Protein AF-C2XWP6-F1 (afdb_monomer_lite)

Foldseek 3Di:
DDFDWDDDPPPFIWGQDPVRDTDGQDQQKWFDWPVFIWHWHDDVPFIWTQTPPPRDIGTDPDDRVCVQVCCCPVVVIHGPDIGDNVRDDDDDDPPD

Sequence (96 aa):
MYSNYIRSWKGEKIVKFDDQRLLGIRLGSVLITEENQYLVIKKKDHYALLNIHNLECTHVEVQLEHIEELLHEDFQESITEIIAPEHIKIVVKNII

Secondary structure (DSSP, 8-state):
---EEEEETTTEEEEE-TTS-EE---TTPEEEESS-EEEEEEETTEEEEEETTT--EEEE-S-GGGHHHHHHHHH---EEEEE-GGG---------

pLDDT: mean 73.87, std 19.47, range [33.81, 93.56]

Structure (mmCIF, N/CA/C/O backbone):
data_AF-C2XWP6-F1
#
_entry.id   AF-C2XWP6-F1
#
loop_
_atom_site.group_PDB
_atom_site.id
_atom_site.type_symbol
_atom_site.label_atom_id
_atom_site.label_alt_id
_atom_site.label_comp_id
_atom_site.label_asym_id
_atom_site.label_entity_id
_atom_site.label_seq_id
_atom_site.pdbx_PDB_ins_code
_atom_site.Cartn_x
_atom_site.Cartn_y
_atom_site.Cartn_z
_atom_site.occupancy
_atom_site.B_iso_or_equiv
_atom_site.auth_seq_id
_atom_site.auth_comp_id
_atom_site.auth_asym_id
_atom_site.auth_atom_id
_atom_site.pdbx_PDB_model_num
ATOM 1 N N . MET A 1 1 ? -8.720 23.683 -7.639 1.00 34.41 1 MET A N 1
ATOM 2 C CA . MET A 1 1 ? -7.380 23.831 -7.035 1.00 34.41 1 MET A CA 1
ATOM 3 C C . MET A 1 1 ? -6.439 23.063 -7.946 1.00 34.41 1 MET A C 1
ATOM 5 O O . MET A 1 1 ? -6.693 21.889 -8.171 1.00 34.41 1 MET A O 1
ATOM 9 N N . TYR A 1 2 ? -5.514 23.737 -8.625 1.00 33.81 2 TYR A N 1
ATOM 10 C CA . TYR A 1 2 ? -4.721 23.131 -9.701 1.00 33.81 2 TYR A CA 1
ATOM 11 C C . TYR A 1 2 ? -3.477 22.458 -9.103 1.00 33.81 2 TYR A C 1
ATOM 13 O O . TYR A 1 2 ? -2.628 23.154 -8.557 1.00 33.81 2 TYR A O 1
ATOM 21 N N . SER A 1 3 ? -3.374 21.128 -9.184 1.00 38.97 3 SER A N 1
ATOM 22 C CA . SER A 1 3 ? -2.153 20.400 -8.809 1.00 38.97 3 SER A CA 1
ATOM 23 C C . SER A 1 3 ? -1.053 20.666 -9.844 1.00 38.97 3 SER A C 1
ATOM 25 O O . SER A 1 3 ? -1.268 20.497 -11.046 1.00 38.97 3 SER A O 1
ATOM 27 N N . ASN A 1 4 ? 0.117 21.124 -9.389 1.00 38.66 4 ASN A N 1
ATOM 28 C CA . ASN A 1 4 ? 1.268 21.416 -10.241 1.00 38.66 4 ASN A CA 1
ATOM 29 C C . ASN A 1 4 ? 2.218 20.208 -10.273 1.00 38.66 4 ASN A C 1
ATOM 31 O O . ASN A 1 4 ? 2.933 19.928 -9.312 1.00 38.66 4 ASN A O 1
ATOM 35 N N . TYR A 1 5 ? 2.253 19.504 -11.405 1.00 39.81 5 TYR A N 1
ATOM 36 C CA . TYR A 1 5 ? 3.145 18.363 -11.622 1.00 39.81 5 TYR A CA 1
ATOM 37 C C . TYR A 1 5 ? 4.581 18.827 -11.902 1.00 39.81 5 TYR A C 1
ATOM 39 O O . TYR A 1 5 ? 4.819 19.595 -12.837 1.00 39.81 5 TYR A O 1
ATOM 47 N N . ILE A 1 6 ? 5.559 18.305 -11.155 1.00 45.62 6 ILE A N 1
ATOM 48 C CA . ILE A 1 6 ? 6.986 18.506 -11.440 1.00 45.62 6 ILE A CA 1
ATOM 49 C C . ILE A 1 6 ? 7.572 17.187 -11.959 1.00 45.62 6 ILE A C 1
ATOM 51 O O . ILE A 1 6 ? 7.568 16.162 -11.278 1.00 45.62 6 ILE A O 1
ATOM 55 N N . ARG A 1 7 ? 8.083 17.207 -13.197 1.00 34.09 7 ARG A N 1
ATOM 56 C CA . ARG A 1 7 ? 8.814 16.084 -13.807 1.00 34.09 7 ARG A CA 1
ATOM 57 C C . ARG A 1 7 ? 10.258 16.102 -13.301 1.00 34.09 7 ARG A C 1
ATOM 59 O O . ARG A 1 7 ? 10.984 17.044 -13.612 1.00 34.09 7 ARG A O 1
ATOM 66 N N . SER A 1 8 ? 10.687 15.067 -12.580 1.00 36.69 8 SER A N 1
ATOM 67 C CA . SER A 1 8 ? 12.099 14.853 -12.243 1.00 36.69 8 SER A CA 1
ATOM 68 C C . SER A 1 8 ? 12.686 13.712 -13.082 1.00 36.69 8 SER A C 1
ATOM 70 O O . SER A 1 8 ? 12.014 12.742 -13.436 1.00 36.69 8 SER A O 1
ATOM 72 N N . TRP A 1 9 ? 13.945 13.874 -13.485 1.00 41.41 9 TRP A N 1
ATOM 73 C CA . TRP A 1 9 ? 14.693 12.955 -14.344 1.00 41.41 9 TRP A CA 1
ATOM 74 C C . TRP A 1 9 ? 14.849 11.566 -13.692 1.00 41.41 9 TRP A C 1
ATOM 76 O O . TRP A 1 9 ? 15.212 11.481 -12.525 1.00 41.41 9 TRP A O 1
ATOM 86 N N . LYS A 1 10 ? 14.661 10.498 -14.491 1.00 45.16 10 LYS A N 1
ATOM 87 C CA . LYS A 1 10 ? 14.608 9.050 -14.143 1.00 45.16 10 LYS A CA 1
ATOM 88 C C . LYS A 1 10 ? 13.233 8.435 -13.810 1.00 45.16 10 LYS A C 1
ATOM 90 O O . LYS A 1 10 ? 13.185 7.333 -13.278 1.00 45.16 10 LYS A O 1
ATOM 95 N N . GLY A 1 11 ? 12.129 9.055 -14.230 1.00 41.41 11 GLY A N 1
ATOM 96 C CA . GLY A 1 11 ? 10.812 8.391 -14.232 1.00 41.41 11 GLY A CA 1
ATOM 97 C C . GLY A 1 11 ? 10.054 8.446 -12.904 1.00 41.41 11 GLY A C 1
ATOM 98 O O . GLY A 1 11 ? 9.039 7.778 -12.765 1.00 41.41 11 GLY A O 1
ATOM 99 N N . GLU A 1 12 ? 10.508 9.270 -11.961 1.00 39.59 12 GLU A N 1
ATOM 100 C CA . GLU A 1 12 ? 9.748 9.634 -10.767 1.00 39.59 12 GLU A CA 1
ATOM 101 C C . GLU A 1 12 ? 8.983 10.938 -11.046 1.00 39.59 12 GLU A C 1
ATOM 103 O O . GLU A 1 12 ? 9.579 11.987 -11.325 1.00 39.59 12 GLU A O 1
ATOM 108 N N . LYS A 1 13 ? 7.647 10.882 -10.998 1.00 42.91 13 LYS A N 1
ATOM 109 C CA . LYS A 1 13 ? 6.823 12.085 -10.866 1.00 42.91 13 LYS A CA 1
ATOM 110 C C . LYS A 1 13 ? 6.631 12.373 -9.391 1.00 42.91 13 LYS A C 1
ATOM 112 O O . LYS A 1 13 ? 6.233 11.502 -8.627 1.00 42.91 13 LYS A O 1
ATOM 117 N N . ILE A 1 14 ? 6.906 13.615 -9.024 1.00 49.47 14 ILE A N 1
ATOM 118 C CA . ILE A 1 14 ? 6.754 14.090 -7.662 1.00 49.47 14 ILE A CA 1
ATOM 119 C C . ILE A 1 14 ? 5.577 15.059 -7.665 1.00 49.47 14 ILE A C 1
ATOM 121 O O . ILE A 1 14 ? 5.624 16.094 -8.338 1.00 49.47 14 ILE A O 1
ATOM 125 N N . VAL A 1 15 ? 4.508 14.708 -6.950 1.00 47.03 15 VAL A N 1
ATOM 126 C CA . VAL A 1 15 ? 3.381 15.622 -6.740 1.00 47.03 15 VAL A CA 1
ATOM 127 C C . VAL A 1 15 ? 3.776 16.564 -5.615 1.00 47.03 15 VAL A C 1
ATOM 129 O O . VAL A 1 15 ? 4.045 16.124 -4.496 1.00 47.03 15 VAL A O 1
ATOM 132 N N . LYS A 1 16 ? 3.876 17.856 -5.939 1.00 40.44 16 LYS A N 1
ATOM 133 C CA . LYS A 1 16 ? 4.175 18.902 -4.966 1.00 40.44 16 LYS A CA 1
ATOM 134 C C . LYS A 1 16 ? 2.873 19.573 -4.554 1.00 40.44 16 LYS A C 1
ATOM 136 O O . LYS A 1 16 ? 2.231 20.220 -5.377 1.00 40.44 16 LYS A O 1
ATOM 141 N N . PHE A 1 17 ? 2.508 19.429 -3.289 1.00 49.66 17 PHE A N 1
ATOM 142 C CA . PHE A 1 17 ? 1.383 20.158 -2.713 1.00 49.66 17 PHE A CA 1
ATOM 143 C C . PHE A 1 17 ? 1.804 21.599 -2.395 1.00 49.66 17 PHE A C 1
ATOM 145 O O . PHE A 1 17 ? 2.992 21.891 -2.209 1.00 49.66 17 PHE A O 1
ATOM 152 N N . ASP A 1 18 ? 0.830 22.510 -2.335 1.00 38.25 18 ASP A N 1
ATOM 153 C CA . ASP A 1 18 ? 1.051 23.943 -2.069 1.00 38.25 18 ASP A CA 1
ATOM 154 C C . ASP A 1 18 ? 1.749 24.211 -0.717 1.00 38.25 18 ASP A C 1
ATOM 156 O O . ASP A 1 18 ? 2.341 25.270 -0.517 1.00 38.25 18 ASP A O 1
ATOM 160 N N . ASP A 1 19 ? 1.764 23.227 0.186 1.00 37.91 19 ASP A N 1
ATOM 161 C CA . ASP A 1 19 ? 2.458 23.243 1.479 1.00 37.91 19 ASP A CA 1
ATOM 162 C C . ASP A 1 19 ? 3.870 22.613 1.456 1.00 37.91 19 ASP A C 1
ATOM 164 O O . ASP A 1 19 ? 4.442 22.322 2.503 1.00 37.91 19 ASP A O 1
ATOM 168 N N . GLN A 1 20 ? 4.465 22.447 0.268 1.00 37.00 20 GLN A N 1
ATOM 169 C CA . GLN A 1 20 ? 5.814 21.904 0.032 1.00 37.00 20 GLN A CA 1
ATOM 170 C C . GLN A 1 20 ? 5.997 20.396 0.277 1.00 37.00 20 GLN A C 1
ATOM 172 O O . GLN A 1 20 ? 7.123 19.908 0.138 1.00 37.00 20 GLN A O 1
ATOM 177 N N . ARG A 1 21 ? 4.935 19.629 0.553 1.00 43.56 21 ARG A N 1
ATOM 178 C CA . ARG A 1 21 ? 5.019 18.159 0.589 1.00 43.56 21 ARG A CA 1
ATOM 179 C C . ARG A 1 21 ? 5.264 17.586 -0.809 1.00 43.56 21 ARG A C 1
ATOM 181 O O . ARG A 1 21 ? 4.679 18.047 -1.786 1.00 43.56 21 ARG A O 1
ATOM 188 N N . LEU A 1 22 ? 6.125 16.574 -0.892 1.00 47.28 22 LEU A N 1
ATOM 189 C CA . LEU A 1 22 ? 6.399 15.782 -2.092 1.00 47.28 22 LEU A CA 1
ATOM 190 C C . LEU A 1 22 ? 5.832 14.371 -1.849 1.00 47.28 22 LEU A C 1
ATOM 192 O O . LEU A 1 22 ? 6.460 13.608 -1.116 1.00 47.28 22 LEU A O 1
ATOM 196 N N . LEU A 1 23 ? 4.663 14.009 -2.403 1.00 51.97 23 LEU A N 1
ATOM 197 C CA . LEU A 1 23 ? 4.221 12.604 -2.350 1.00 51.97 23 LEU A CA 1
ATOM 198 C C . LEU A 1 23 ? 4.972 11.813 -3.422 1.00 51.97 23 LEU A C 1
ATOM 200 O O . LEU A 1 23 ? 4.800 12.038 -4.620 1.00 51.97 23 LEU A O 1
ATOM 204 N N . GLY A 1 24 ? 5.798 10.876 -2.971 1.00 61.09 24 GLY A N 1
ATOM 205 C CA . GLY A 1 24 ? 6.368 9.820 -3.793 1.00 61.09 24 GLY A CA 1
ATOM 206 C C . GLY A 1 24 ? 6.124 8.496 -3.090 1.00 61.09 24 GLY A C 1
ATOM 207 O O . GLY A 1 24 ? 6.938 8.081 -2.267 1.00 61.09 24 GLY A O 1
ATOM 208 N N . ILE A 1 25 ? 4.992 7.848 -3.374 1.00 70.75 25 ILE A N 1
ATOM 209 C CA . ILE A 1 25 ? 4.754 6.479 -2.909 1.00 70.75 25 ILE A CA 1
ATOM 210 C C . ILE A 1 25 ? 5.788 5.588 -3.598 1.00 70.75 25 ILE A C 1
ATOM 212 O 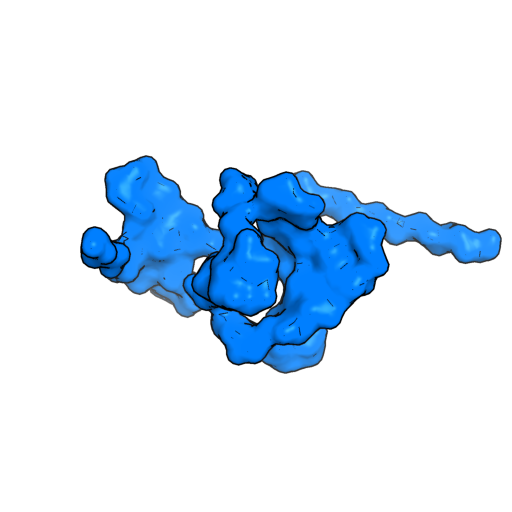O . ILE A 1 25 ? 5.868 5.551 -4.826 1.00 70.75 25 ILE A O 1
ATOM 216 N N . ARG A 1 26 ? 6.612 4.891 -2.810 1.00 78.69 26 ARG A N 1
ATOM 217 C CA . ARG A 1 26 ? 7.670 4.004 -3.308 1.00 78.69 26 ARG A CA 1
ATOM 218 C C . ARG A 1 26 ? 7.307 2.553 -3.018 1.00 78.69 26 ARG A C 1
ATOM 220 O O . ARG A 1 26 ? 6.578 2.239 -2.081 1.00 78.69 26 ARG A O 1
ATOM 227 N N . LEU A 1 27 ? 7.847 1.642 -3.823 1.00 82.88 27 LEU A N 1
ATOM 228 C CA . LEU A 1 27 ? 7.764 0.215 -3.524 1.00 82.88 27 LEU A CA 1
ATOM 229 C C . LEU A 1 27 ? 8.383 -0.060 -2.145 1.00 82.88 27 LEU A C 1
ATOM 231 O O . LEU A 1 27 ? 9.497 0.383 -1.873 1.00 82.88 27 LEU A O 1
ATOM 235 N N . GLY A 1 28 ? 7.676 -0.814 -1.307 1.00 83.31 28 GLY A N 1
ATOM 236 C CA . GLY A 1 28 ? 8.073 -1.109 0.067 1.00 83.31 28 GLY A CA 1
ATOM 237 C C . GLY A 1 28 ? 7.672 -0.040 1.084 1.00 83.31 28 GLY A C 1
ATOM 238 O O . GLY A 1 28 ? 7.965 -0.223 2.261 1.00 83.31 28 GLY A O 1
ATOM 239 N N . SER A 1 29 ? 7.024 1.055 0.667 1.00 88.69 29 SER A N 1
ATOM 240 C CA . SER A 1 29 ? 6.443 2.032 1.592 1.00 88.69 29 SER A CA 1
ATOM 241 C C . SER A 1 29 ? 5.250 1.437 2.331 1.00 88.69 29 SER A C 1
ATOM 243 O O . SER A 1 29 ? 4.516 0.620 1.770 1.00 88.69 29 SER A O 1
ATOM 245 N N . VAL A 1 30 ? 5.024 1.900 3.559 1.00 90.94 30 VAL A N 1
ATOM 246 C CA . VAL A 1 30 ? 3.768 1.667 4.280 1.00 90.94 30 VAL A CA 1
ATOM 247 C C . VAL A 1 30 ? 2.924 2.931 4.210 1.00 90.94 30 VAL A C 1
ATOM 249 O O . VAL A 1 30 ? 3.389 4.010 4.572 1.00 90.94 30 VAL A O 1
ATOM 252 N N . LEU A 1 31 ? 1.700 2.786 3.717 1.00 91.38 31 LEU A N 1
ATOM 253 C CA . LEU A 1 31 ? 0.673 3.818 3.702 1.00 91.38 31 LEU A CA 1
ATOM 254 C C . LEU A 1 31 ? -0.177 3.634 4.951 1.00 91.38 31 LEU A C 1
ATOM 256 O O . LEU A 1 31 ? -0.740 2.559 5.152 1.00 91.38 31 LEU A O 1
ATOM 260 N N . ILE A 1 32 ? -0.248 4.659 5.785 1.00 91.06 32 ILE A N 1
ATOM 261 C CA . ILE A 1 32 ? -1.137 4.706 6.940 1.00 91.06 32 ILE A CA 1
ATOM 262 C C . ILE A 1 32 ? -2.385 5.466 6.503 1.00 91.06 32 ILE A C 1
ATOM 264 O O . ILE A 1 32 ? -2.278 6.579 5.987 1.00 91.06 32 ILE A O 1
ATOM 268 N N . THR A 1 33 ? -3.551 4.857 6.673 1.00 90.56 33 THR A N 1
ATOM 269 C CA . THR A 1 33 ? -4.856 5.503 6.507 1.00 90.56 33 THR A CA 1
ATOM 270 C C . THR A 1 33 ? -5.491 5.710 7.881 1.00 90.56 33 THR A C 1
ATOM 272 O O . THR A 1 33 ? -4.880 5.427 8.914 1.00 90.56 33 THR A O 1
ATOM 275 N N . GLU A 1 34 ? -6.702 6.259 7.918 1.00 88.88 34 GLU A N 1
ATOM 276 C CA . GLU A 1 34 ? -7.450 6.413 9.172 1.00 88.88 34 GLU A CA 1
ATOM 277 C C . GLU A 1 34 ? -7.749 5.062 9.840 1.00 88.88 34 GLU A C 1
ATOM 279 O O . GLU A 1 34 ? -7.728 4.965 11.067 1.00 88.88 34 GLU A O 1
ATOM 284 N N . GLU A 1 35 ? -7.978 4.018 9.038 1.00 88.69 35 GLU A N 1
ATOM 285 C CA . GLU A 1 35 ? -8.441 2.715 9.525 1.00 88.69 35 GLU A CA 1
ATOM 286 C C . GLU A 1 35 ? -7.432 1.580 9.313 1.00 88.69 35 GLU A C 1
ATOM 288 O O . GLU A 1 35 ? -7.470 0.581 10.034 1.00 88.69 35 GLU A O 1
ATOM 293 N N . ASN A 1 36 ? -6.511 1.712 8.356 1.00 93.25 36 ASN A N 1
ATOM 294 C CA . ASN A 1 36 ? -5.664 0.618 7.900 1.00 93.25 36 ASN A CA 1
ATOM 295 C C . ASN A 1 36 ? -4.205 1.026 7.693 1.00 93.25 36 ASN A C 1
ATOM 297 O O . ASN A 1 36 ? -3.814 2.194 7.680 1.00 93.25 36 ASN A O 1
ATOM 301 N N . GLN A 1 37 ? -3.372 0.003 7.516 1.00 93.56 37 GLN A N 1
ATOM 302 C CA . GLN A 1 37 ? -1.984 0.157 7.110 1.00 93.56 37 GLN A CA 1
ATOM 303 C C . GLN A 1 37 ? -1.707 -0.769 5.937 1.00 93.56 37 GLN A C 1
ATOM 305 O O . GLN A 1 37 ? -1.917 -1.981 6.032 1.00 93.56 37 GLN A O 1
ATOM 310 N N . TYR A 1 38 ? -1.202 -0.206 4.845 1.00 93.38 38 TYR A N 1
ATOM 311 C CA . TYR A 1 38 ? -0.948 -0.931 3.609 1.00 93.38 38 TYR A CA 1
ATOM 312 C C . TYR A 1 38 ? 0.531 -0.927 3.260 1.00 93.38 38 TYR A C 1
ATOM 314 O O . TYR A 1 38 ? 1.127 0.128 3.072 1.00 93.38 38 TYR A O 1
ATOM 322 N N . LEU A 1 39 ? 1.125 -2.106 3.094 1.00 91.75 39 LEU A N 1
ATOM 323 C CA . LEU A 1 39 ? 2.447 -2.244 2.498 1.00 91.75 39 LEU A CA 1
ATOM 324 C C . LEU A 1 39 ? 2.321 -2.267 0.971 1.00 91.75 39 LEU A C 1
ATOM 326 O O . LEU A 1 39 ? 1.678 -3.149 0.398 1.00 91.75 39 LEU A O 1
ATOM 330 N N . VAL A 1 40 ? 2.992 -1.330 0.309 1.00 89.50 40 VAL A N 1
ATOM 331 C CA . VAL A 1 40 ? 3.081 -1.277 -1.151 1.00 89.50 40 VAL A CA 1
ATOM 332 C C . VAL A 1 40 ? 4.057 -2.350 -1.616 1.00 89.50 40 VAL A C 1
ATOM 3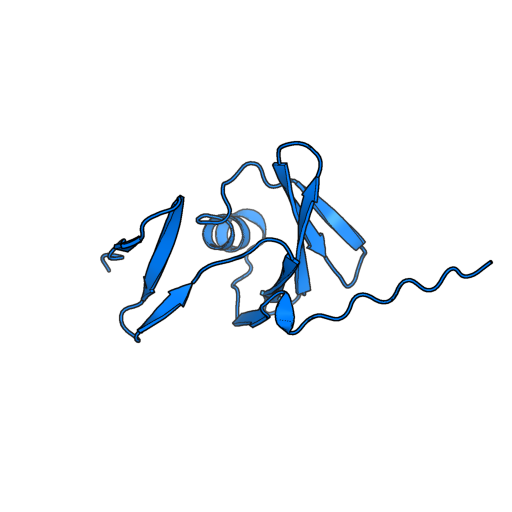34 O O . VAL A 1 40 ? 5.264 -2.256 -1.388 1.00 89.50 40 VAL A O 1
ATOM 337 N N . ILE A 1 41 ? 3.553 -3.370 -2.302 1.00 87.06 41 ILE A N 1
ATOM 338 C CA . ILE A 1 41 ? 4.349 -4.471 -2.846 1.00 87.06 41 ILE A CA 1
ATOM 339 C C . ILE A 1 41 ? 4.197 -4.556 -4.365 1.00 87.06 41 ILE A C 1
ATOM 341 O O . ILE A 1 41 ? 3.295 -3.975 -4.965 1.00 87.06 41 ILE A O 1
ATOM 345 N N . LYS A 1 42 ? 5.096 -5.300 -5.008 1.00 84.56 42 LYS A N 1
ATOM 346 C CA . LYS A 1 42 ? 5.003 -5.629 -6.429 1.00 84.56 42 LYS A CA 1
ATOM 347 C C 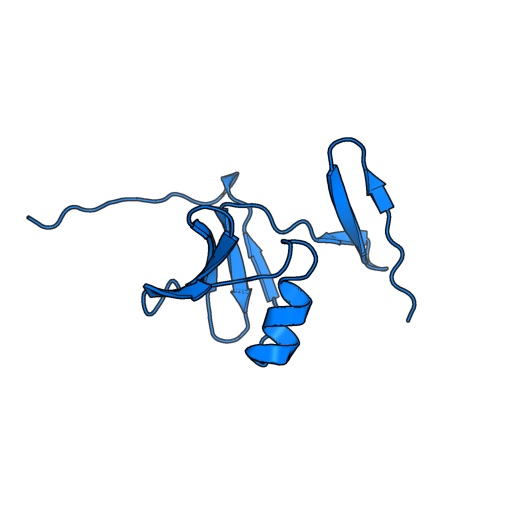. LYS A 1 42 ? 4.783 -7.125 -6.563 1.00 84.56 42 LYS A C 1
ATOM 349 O O . LYS A 1 42 ? 5.586 -7.916 -6.070 1.00 84.56 42 LYS A O 1
ATOM 354 N N . LYS A 1 43 ? 3.706 -7.513 -7.240 1.00 79.31 43 LYS A N 1
ATOM 355 C CA . LYS A 1 43 ? 3.354 -8.909 -7.495 1.00 79.31 43 LYS A CA 1
ATOM 356 C C . LYS A 1 43 ? 3.320 -9.136 -8.999 1.00 79.31 43 LYS A C 1
ATOM 358 O O . LYS A 1 43 ? 2.398 -8.705 -9.687 1.00 79.31 43 LYS A O 1
ATOM 363 N N . LYS A 1 44 ? 4.332 -9.854 -9.496 1.00 81.94 44 LYS A N 1
ATOM 364 C CA . LYS A 1 44 ? 4.597 -10.017 -10.934 1.00 81.94 44 LYS A CA 1
ATOM 365 C C . LYS A 1 44 ? 4.760 -8.641 -11.599 1.00 81.94 44 LYS A C 1
ATOM 367 O O . LYS A 1 44 ? 5.673 -7.901 -11.234 1.00 81.94 44 LYS A O 1
ATOM 372 N N . ASP A 1 45 ? 3.860 -8.298 -12.514 1.00 79.94 45 ASP A N 1
ATOM 373 C CA . ASP A 1 45 ? 3.925 -7.088 -13.331 1.00 79.94 45 ASP A CA 1
ATOM 374 C C . ASP A 1 45 ? 3.157 -5.901 -12.732 1.00 79.94 45 ASP A C 1
ATOM 376 O O . ASP A 1 45 ? 3.334 -4.779 -13.196 1.00 79.94 45 ASP A O 1
ATOM 380 N N . HIS A 1 46 ? 2.381 -6.115 -11.661 1.00 79.00 46 HIS A N 1
ATOM 381 C CA . HIS A 1 46 ? 1.500 -5.099 -11.072 1.00 79.00 46 HIS A CA 1
ATOM 382 C C . HIS A 1 46 ? 1.886 -4.752 -9.633 1.00 79.00 46 HIS A C 1
ATOM 384 O O . HIS A 1 46 ? 2.504 -5.553 -8.918 1.00 79.00 46 HIS A O 1
ATOM 390 N N . TYR A 1 47 ? 1.501 -3.552 -9.203 1.00 84.25 47 TYR A N 1
ATOM 391 C CA . TYR A 1 47 ? 1.559 -3.171 -7.798 1.00 84.25 47 TYR A CA 1
ATOM 392 C C . TYR A 1 47 ? 0.394 -3.799 -7.037 1.00 84.25 47 TYR A C 1
ATOM 394 O O . TYR A 1 47 ? -0.622 -4.199 -7.607 1.00 84.25 47 TYR A O 1
ATOM 402 N N . ALA A 1 48 ? 0.568 -3.938 -5.735 1.00 89.06 48 ALA A N 1
ATOM 403 C CA . ALA A 1 48 ? -0.485 -4.370 -4.845 1.00 89.06 48 ALA A CA 1
ATOM 404 C C . ALA A 1 48 ? -0.314 -3.712 -3.479 1.00 89.06 48 ALA A C 1
ATOM 406 O O . ALA A 1 48 ? 0.804 -3.403 -3.059 1.00 89.06 48 ALA A O 1
ATOM 407 N N . LEU A 1 49 ? -1.432 -3.526 -2.793 1.00 91.62 49 LEU A N 1
ATOM 408 C CA . LEU A 1 49 ? -1.483 -3.071 -1.414 1.00 91.62 49 LEU A CA 1
ATOM 409 C C . LEU A 1 49 ? -1.765 -4.284 -0.537 1.00 91.62 49 LEU A C 1
ATOM 411 O O . LEU A 1 49 ? -2.780 -4.955 -0.702 1.00 91.62 49 LEU A O 1
ATOM 415 N N . LEU A 1 50 ? -0.835 -4.604 0.356 1.00 92.25 50 LEU A N 1
ATOM 416 C CA . LEU A 1 50 ? -1.028 -5.622 1.380 1.00 92.25 50 LEU A CA 1
ATOM 417 C C . LEU A 1 50 ? -1.503 -4.936 2.654 1.00 92.25 50 LEU A C 1
ATOM 419 O O . LEU A 1 50 ? -0.726 -4.205 3.265 1.00 92.25 50 LEU A O 1
ATOM 423 N N . ASN A 1 51 ? -2.734 -5.192 3.073 1.00 93.06 51 ASN A N 1
ATOM 424 C CA . ASN A 1 51 ? -3.205 -4.745 4.373 1.00 93.06 51 ASN A CA 1
ATOM 425 C C . ASN A 1 51 ? -2.466 -5.529 5.470 1.00 93.06 51 ASN A C 1
ATOM 427 O O . ASN A 1 51 ? -2.467 -6.760 5.502 1.00 93.06 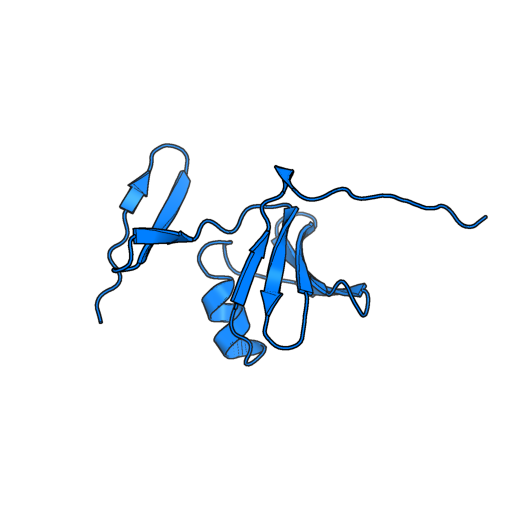51 ASN A O 1
ATOM 431 N N . ILE A 1 52 ? -1.778 -4.813 6.354 1.00 90.44 52 ILE A N 1
ATOM 432 C CA . ILE A 1 52 ? -0.887 -5.400 7.361 1.00 90.44 52 ILE A CA 1
ATOM 433 C C . ILE A 1 52 ? -1.683 -6.092 8.477 1.00 90.44 52 ILE A C 1
ATOM 435 O O . ILE A 1 52 ? -1.176 -7.023 9.103 1.00 90.44 52 ILE A O 1
ATOM 439 N N . HIS A 1 53 ? -2.925 -5.670 8.723 1.00 88.81 53 HIS A N 1
ATOM 440 C CA . HIS A 1 53 ? -3.750 -6.200 9.805 1.00 88.81 53 HIS A CA 1
ATOM 441 C C . HIS A 1 53 ? -4.372 -7.550 9.456 1.00 88.81 53 HIS A C 1
ATOM 443 O O . HIS A 1 53 ? -4.341 -8.465 10.278 1.00 88.81 53 HIS A O 1
ATOM 449 N N . ASN A 1 54 ? -4.925 -7.682 8.250 1.00 91.62 54 ASN A N 1
ATOM 450 C CA . ASN A 1 54 ? -5.649 -8.884 7.827 1.00 91.62 54 ASN A CA 1
ATOM 451 C C . ASN A 1 54 ? -4.902 -9.712 6.763 1.00 91.62 54 ASN A C 1
ATOM 453 O O . ASN A 1 54 ? -5.342 -10.811 6.431 1.00 91.62 54 ASN A O 1
ATOM 457 N N . LEU A 1 55 ? -3.755 -9.224 6.272 1.00 88.31 55 LEU A N 1
ATOM 458 C CA . LEU A 1 55 ? -2.935 -9.840 5.222 1.00 88.31 55 LEU A CA 1
ATOM 459 C C . LEU A 1 55 ? -3.642 -9.973 3.864 1.00 88.31 55 LEU A C 1
ATOM 461 O O . LEU A 1 55 ? -3.163 -10.696 2.984 1.00 88.31 55 LEU A O 1
ATOM 465 N N . GLU A 1 56 ? -4.753 -9.266 3.664 1.00 91.94 56 GLU A N 1
ATOM 466 C CA . GLU A 1 56 ? -5.428 -9.208 2.376 1.00 91.94 56 GLU A CA 1
ATOM 467 C C . GLU A 1 56 ? -4.608 -8.378 1.392 1.00 91.94 56 GLU A C 1
ATOM 469 O O . GLU A 1 56 ? -4.046 -7.332 1.720 1.00 91.94 56 GLU A O 1
ATOM 474 N N . CYS A 1 57 ? -4.511 -8.878 0.163 1.00 89.50 57 CYS A N 1
ATOM 475 C CA . CYS A 1 57 ? -3.714 -8.264 -0.885 1.00 89.50 57 CYS A CA 1
ATOM 476 C C . CYS A 1 57 ? -4.626 -7.765 -2.001 1.00 89.50 57 CYS A C 1
ATOM 478 O O . CYS A 1 57 ? -5.162 -8.559 -2.777 1.00 89.50 57 CYS A O 1
ATOM 480 N N . THR A 1 58 ? -4.741 -6.447 -2.101 1.00 88.94 58 THR A N 1
ATOM 481 C CA . THR A 1 58 ? -5.470 -5.758 -3.161 1.00 88.94 58 THR A CA 1
ATOM 482 C C . THR A 1 58 ? -4.549 -5.553 -4.350 1.00 88.94 58 THR A C 1
ATOM 484 O O . THR A 1 58 ? -3.516 -4.888 -4.250 1.00 88.94 58 THR A O 1
ATOM 487 N N . HIS A 1 59 ? -4.922 -6.122 -5.493 1.00 86.94 59 HIS A N 1
ATOM 488 C CA . HIS A 1 59 ? -4.238 -5.864 -6.752 1.00 86.94 59 HIS A CA 1
ATOM 489 C C . HIS A 1 59 ? -4.546 -4.453 -7.242 1.00 86.94 59 HIS A C 1
ATOM 491 O O . HIS A 1 59 ? -5.704 -4.058 -7.302 1.00 86.94 59 HIS A O 1
ATOM 497 N N . VAL A 1 60 ? -3.499 -3.718 -7.611 1.00 80.56 60 VAL A N 1
ATOM 498 C CA . VAL A 1 60 ? -3.616 -2.351 -8.099 1.00 80.56 60 VAL A CA 1
ATOM 499 C C . VAL A 1 60 ? -3.165 -2.301 -9.554 1.00 80.56 60 VAL A C 1
ATOM 501 O O . VAL A 1 60 ? -1.995 -2.529 -9.868 1.00 80.56 60 VAL A O 1
ATOM 504 N N . GLU A 1 61 ? -4.109 -2.002 -10.445 1.00 80.75 61 GLU A N 1
ATOM 505 C CA . GLU A 1 61 ? -3.858 -1.838 -11.885 1.00 80.75 61 GLU A CA 1
ATOM 506 C C . GLU A 1 61 ? -3.429 -0.409 -12.255 1.00 80.75 61 GLU A C 1
ATOM 508 O O . GLU A 1 61 ? -3.185 -0.110 -13.424 1.00 80.75 61 GLU A O 1
ATOM 513 N N . VAL A 1 62 ? -3.284 0.472 -11.261 1.00 73.75 62 VAL A N 1
ATOM 514 C CA . VAL A 1 62 ? -2.794 1.838 -11.458 1.00 73.75 62 VAL A CA 1
ATOM 515 C C . VAL A 1 62 ? -1.298 1.968 -11.164 1.00 73.75 62 VAL A C 1
ATOM 517 O O . VAL A 1 62 ? -0.675 1.141 -10.492 1.00 73.75 62 VAL A O 1
ATOM 520 N N . GLN A 1 63 ? -0.692 3.030 -11.693 1.00 76.31 63 GLN A N 1
ATOM 521 C CA . GLN A 1 63 ? 0.682 3.399 -11.349 1.00 76.31 63 GLN A CA 1
ATOM 522 C C . GLN A 1 63 ? 0.744 3.935 -9.911 1.00 76.31 63 GLN A C 1
ATOM 524 O O . GLN A 1 63 ? -0.252 4.429 -9.388 1.00 76.31 63 GLN A O 1
ATOM 529 N N . LEU A 1 64 ? 1.930 3.900 -9.288 1.00 75.25 64 LEU A N 1
ATOM 530 C CA . LEU A 1 64 ? 2.127 4.387 -7.912 1.00 75.25 64 LEU A CA 1
ATOM 531 C C . LEU A 1 64 ? 1.644 5.832 -7.706 1.00 75.25 64 LEU A C 1
ATOM 533 O O . LEU A 1 64 ? 1.179 6.165 -6.622 1.00 75.25 64 LEU A O 1
ATOM 537 N N . GLU A 1 65 ? 1.728 6.668 -8.747 1.00 73.62 65 GLU A N 1
ATOM 538 C CA . GLU A 1 65 ? 1.292 8.070 -8.708 1.00 73.62 65 GLU A CA 1
ATOM 539 C C . GLU A 1 65 ? -0.224 8.253 -8.523 1.00 73.62 65 GLU A C 1
ATOM 541 O O . GLU A 1 65 ? -0.647 9.337 -8.142 1.00 73.62 65 GLU A O 1
ATOM 546 N N . HIS A 1 66 ? -1.018 7.197 -8.723 1.00 79.75 66 HIS A N 1
ATOM 547 C CA . HIS A 1 66 ? -2.481 7.210 -8.618 1.00 79.75 66 HIS A CA 1
ATOM 548 C C . HIS A 1 66 ? -3.013 6.371 -7.446 1.00 79.75 66 HIS A C 1
ATOM 550 O O . HIS A 1 66 ? -4.217 6.180 -7.319 1.00 79.75 66 HIS A O 1
ATOM 556 N N . ILE A 1 67 ? -2.140 5.837 -6.583 1.00 82.69 67 ILE A N 1
ATOM 557 C CA . ILE A 1 67 ? -2.587 4.997 -5.460 1.00 82.69 67 ILE A CA 1
ATOM 558 C C . ILE A 1 67 ? -3.464 5.778 -4.478 1.00 82.69 67 ILE A C 1
ATOM 560 O O . ILE A 1 67 ? -4.409 5.214 -3.940 1.00 82.69 67 ILE A O 1
ATOM 564 N N . GLU A 1 68 ? -3.165 7.054 -4.241 1.00 82.69 68 GLU A N 1
ATOM 565 C CA . GLU A 1 68 ? -3.981 7.893 -3.357 1.00 82.69 68 GLU A CA 1
ATOM 566 C C . GLU A 1 68 ? -5.398 8.089 -3.916 1.00 82.69 68 GLU A C 1
ATOM 568 O O . GLU A 1 68 ? -6.367 7.951 -3.176 1.00 82.69 68 GLU A O 1
ATOM 573 N N . GLU A 1 69 ? -5.520 8.324 -5.226 1.00 84.12 69 GLU A N 1
ATOM 574 C CA . GLU A 1 69 ? -6.812 8.430 -5.917 1.00 84.12 69 GLU A CA 1
ATOM 575 C C . GLU A 1 69 ? -7.596 7.116 -5.801 1.00 84.12 69 GLU A C 1
ATOM 577 O O . GLU A 1 69 ? -8.756 7.129 -5.403 1.00 84.12 69 GLU A O 1
ATOM 582 N N . LEU A 1 70 ? -6.939 5.974 -6.038 1.00 86.62 70 LEU A N 1
ATOM 583 C CA . LEU A 1 70 ? -7.554 4.653 -5.886 1.00 86.62 70 LEU A CA 1
ATOM 584 C C . LEU A 1 70 ? -8.021 4.388 -4.450 1.00 86.62 70 LEU A C 1
ATOM 586 O O . LEU A 1 70 ? -9.127 3.897 -4.250 1.00 86.62 70 LEU A O 1
ATOM 590 N N . LEU A 1 71 ? -7.204 4.697 -3.439 1.00 86.56 71 LEU A N 1
ATOM 591 C CA . LEU A 1 71 ? -7.595 4.520 -2.036 1.00 86.56 71 LEU A CA 1
ATOM 592 C C . LEU A 1 71 ? -8.815 5.375 -1.684 1.00 86.56 71 LEU A C 1
ATOM 594 O O . LEU A 1 71 ? -9.727 4.906 -1.004 1.00 86.56 71 LEU A O 1
ATOM 598 N N . HIS A 1 72 ? -8.862 6.600 -2.197 1.00 87.06 72 HIS A N 1
ATOM 599 C CA . HIS A 1 72 ? -9.985 7.490 -1.964 1.00 87.06 72 HIS A CA 1
ATOM 600 C C . HIS A 1 72 ? -11.266 7.011 -2.659 1.00 87.06 72 HIS A C 1
ATOM 602 O O . HIS A 1 72 ? -12.328 6.977 -2.041 1.00 87.06 72 HIS A O 1
ATOM 608 N N . GLU A 1 73 ? -11.180 6.621 -3.930 1.00 88.00 73 GLU A N 1
ATOM 609 C CA . GLU A 1 73 ? -12.343 6.242 -4.735 1.00 88.00 73 GLU A CA 1
ATOM 610 C C . GLU A 1 73 ? -12.871 4.846 -4.373 1.00 88.00 73 GLU A C 1
ATOM 612 O O . GLU A 1 73 ? -14.066 4.693 -4.100 1.00 88.00 73 GLU A O 1
ATOM 617 N N . ASP A 1 74 ? -11.988 3.848 -4.301 1.00 87.62 74 ASP A N 1
ATOM 618 C CA . ASP A 1 74 ? -12.376 2.440 -4.154 1.00 87.62 74 ASP A CA 1
ATOM 619 C C . ASP A 1 74 ? -12.510 2.012 -2.689 1.00 87.62 74 ASP A C 1
ATOM 621 O O . ASP A 1 74 ? -13.374 1.197 -2.359 1.00 87.62 74 ASP A O 1
ATOM 625 N N . PHE A 1 75 ? -11.667 2.556 -1.806 1.00 87.00 75 PHE A N 1
ATOM 626 C CA . PHE A 1 75 ? -11.613 2.160 -0.393 1.00 87.00 75 PHE A CA 1
ATOM 627 C C . PHE A 1 75 ? -12.261 3.186 0.536 1.00 87.00 75 PHE A C 1
ATOM 629 O O . PHE A 1 75 ? -12.497 2.869 1.698 1.00 87.00 75 PHE A O 1
ATOM 636 N N . GLN A 1 76 ? -12.610 4.379 0.033 1.00 90.75 76 GLN A N 1
ATOM 637 C CA . GLN A 1 76 ? -13.093 5.502 0.848 1.00 90.75 76 GLN A CA 1
ATOM 638 C C . GLN A 1 76 ? -12.102 5.878 1.961 1.00 90.75 76 GLN A C 1
ATOM 640 O O . GLN A 1 76 ? -12.486 6.354 3.027 1.00 90.75 76 GLN A O 1
ATOM 645 N N . GLU A 1 77 ? -10.809 5.680 1.699 1.00 88.44 77 GLU A N 1
ATOM 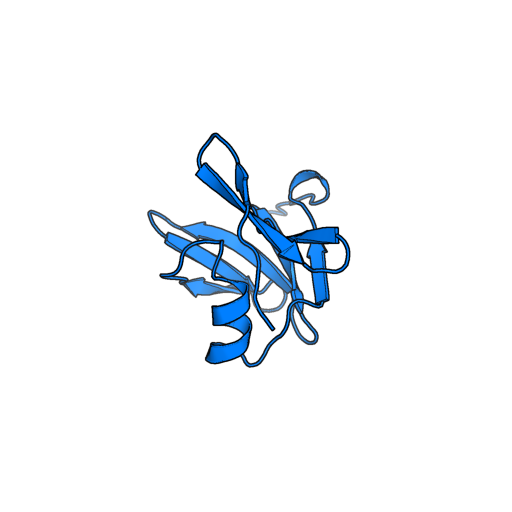646 C CA . GLU A 1 77 ? -9.729 5.940 2.641 1.00 88.44 77 GLU A CA 1
ATOM 647 C C . GLU A 1 77 ? -8.837 7.077 2.159 1.00 88.44 77 GLU A C 1
ATOM 649 O O . GLU A 1 77 ? -8.625 7.283 0.967 1.00 88.44 77 GLU A O 1
ATOM 654 N N . SER A 1 78 ? -8.266 7.814 3.107 1.00 87.44 78 SER A N 1
ATOM 655 C CA . SER A 1 78 ? -7.278 8.852 2.816 1.00 87.44 78 SER A CA 1
ATOM 656 C C . SER A 1 78 ? -5.969 8.528 3.516 1.00 87.44 78 SER A C 1
ATOM 658 O O . SER A 1 78 ? -5.959 8.076 4.663 1.00 87.44 78 SER A O 1
ATOM 660 N N . ILE A 1 79 ? -4.855 8.751 2.822 1.00 87.88 79 ILE A N 1
ATOM 661 C CA . ILE A 1 79 ? -3.526 8.543 3.392 1.00 87.88 79 ILE A CA 1
ATOM 662 C C . ILE A 1 79 ? -3.266 9.652 4.415 1.00 87.88 79 ILE A C 1
ATOM 664 O O . ILE A 1 79 ? -3.273 10.837 4.084 1.00 87.88 79 ILE A O 1
ATOM 668 N N . THR A 1 80 ? -3.005 9.266 5.658 1.00 89.31 80 THR A N 1
ATOM 669 C CA . THR A 1 80 ? -2.647 10.182 6.746 1.00 89.31 80 THR A CA 1
ATOM 670 C C . THR A 1 80 ? -1.132 10.313 6.882 1.00 89.31 80 THR A C 1
ATOM 672 O O . THR A 1 80 ? -0.622 11.406 7.128 1.00 89.31 80 THR A O 1
ATOM 675 N N . GLU A 1 81 ? -0.396 9.221 6.659 1.00 87.25 81 GLU A N 1
ATOM 676 C CA . GLU A 1 81 ? 1.063 9.178 6.748 1.00 87.25 81 GLU A CA 1
ATOM 677 C C . GLU A 1 81 ? 1.657 8.167 5.755 1.00 87.25 81 GLU A C 1
ATOM 679 O O . GLU A 1 81 ? 1.050 7.150 5.420 1.00 87.25 81 GLU A O 1
ATOM 684 N N . ILE A 1 82 ? 2.878 8.437 5.283 1.00 86.88 82 ILE A N 1
ATOM 685 C CA . ILE A 1 82 ? 3.651 7.512 4.448 1.00 86.88 82 ILE A CA 1
ATOM 686 C C . ILE A 1 82 ? 4.992 7.248 5.118 1.00 86.88 82 ILE A C 1
ATOM 688 O O . ILE A 1 82 ? 5.813 8.152 5.276 1.00 86.88 82 ILE A O 1
ATOM 692 N N . ILE A 1 83 ? 5.248 5.983 5.435 1.00 86.69 83 ILE A N 1
ATOM 693 C CA . ILE A 1 83 ? 6.526 5.526 5.969 1.00 86.69 83 ILE A CA 1
ATOM 694 C C . ILE A 1 83 ? 7.388 5.030 4.807 1.00 86.69 83 ILE A C 1
ATOM 696 O O . ILE A 1 83 ? 7.013 4.119 4.061 1.00 86.69 83 ILE A O 1
ATOM 700 N N . ALA A 1 84 ? 8.560 5.641 4.643 1.00 83.75 84 ALA A N 1
ATOM 701 C CA . ALA A 1 84 ? 9.512 5.268 3.605 1.00 83.75 84 ALA A CA 1
ATOM 702 C C . ALA A 1 84 ? 10.118 3.865 3.849 1.00 83.75 84 ALA A C 1
ATOM 704 O O . ALA A 1 84 ? 10.309 3.482 5.009 1.00 83.75 84 ALA A O 1
ATOM 705 N N . PRO A 1 85 ? 10.476 3.112 2.787 1.00 82.38 85 PRO A N 1
ATOM 706 C CA . PRO A 1 85 ? 11.011 1.751 2.905 1.00 82.38 85 PRO A CA 1
ATOM 707 C C . PRO A 1 85 ? 12.239 1.650 3.818 1.00 82.38 85 PRO A C 1
ATOM 709 O O . PRO A 1 85 ? 12.385 0.685 4.562 1.00 82.38 85 PRO A O 1
ATOM 712 N N . GLU A 1 86 ? 13.114 2.658 3.796 1.00 83.88 86 GLU A N 1
ATOM 713 C CA . GLU A 1 86 ? 14.320 2.738 4.630 1.00 83.88 86 GLU A CA 1
ATOM 714 C C . GLU A 1 86 ? 14.047 2.759 6.144 1.00 83.88 86 GLU A C 1
ATOM 716 O O . GLU A 1 86 ? 14.937 2.432 6.928 1.00 83.88 86 GLU A O 1
ATOM 721 N N . HIS A 1 87 ? 12.827 3.101 6.562 1.00 85.88 87 HIS A N 1
ATOM 722 C CA . HIS A 1 87 ? 12.413 3.114 7.967 1.00 85.88 87 HIS A CA 1
ATOM 723 C C . HIS A 1 87 ? 11.680 1.831 8.388 1.00 85.88 87 HIS A C 1
ATOM 725 O O . HIS A 1 87 ? 11.297 1.692 9.550 1.00 85.88 87 HIS A O 1
ATOM 731 N N . ILE A 1 88 ? 11.492 0.878 7.471 1.00 83.06 88 ILE A N 1
ATOM 732 C CA . ILE A 1 88 ? 10.722 -0.343 7.707 1.00 83.06 88 ILE A CA 1
ATOM 733 C C . ILE A 1 88 ? 11.667 -1.536 7.852 1.00 83.06 88 ILE A C 1
ATOM 735 O O . ILE A 1 88 ? 12.536 -1.788 7.018 1.00 83.06 88 ILE A O 1
ATOM 739 N N . LYS A 1 89 ? 11.464 -2.328 8.910 1.00 83.81 89 LYS A N 1
ATOM 740 C CA . LYS A 1 89 ? 12.178 -3.589 9.134 1.00 83.81 89 LYS A CA 1
ATOM 741 C C . LYS A 1 89 ? 11.209 -4.764 9.056 1.00 83.81 89 LYS A C 1
ATOM 743 O O . LYS A 1 89 ? 10.400 -4.963 9.957 1.00 83.81 89 LYS A O 1
ATOM 748 N N . ILE A 1 90 ? 11.341 -5.583 8.015 1.00 74.88 90 ILE A N 1
ATOM 749 C CA . ILE A 1 90 ? 10.565 -6.819 7.862 1.00 74.88 90 ILE A CA 1
ATOM 750 C C . ILE A 1 90 ? 11.289 -7.951 8.597 1.00 74.88 90 ILE A C 1
ATOM 752 O O . ILE A 1 90 ? 12.462 -8.221 8.339 1.00 74.88 90 ILE A O 1
ATOM 756 N N . VAL A 1 91 ? 10.593 -8.620 9.518 1.00 78.62 91 VAL A N 1
ATOM 757 C CA . VAL A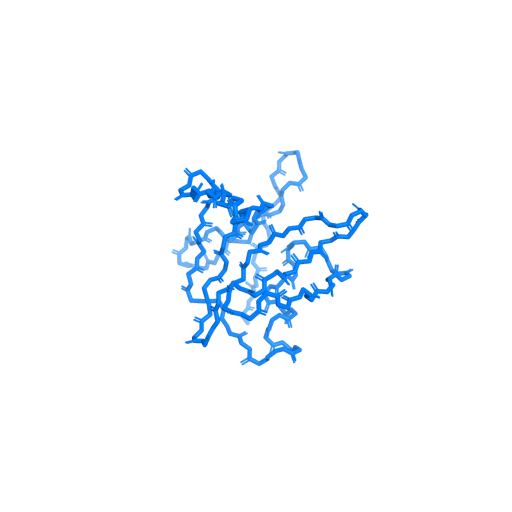 1 91 ? 11.114 -9.783 10.249 1.00 78.62 91 VAL A CA 1
ATOM 758 C C . VAL A 1 91 ? 10.231 -10.984 9.949 1.00 78.62 91 VAL A C 1
ATOM 760 O O . VAL A 1 91 ? 9.064 -11.012 10.328 1.00 78.62 91 VAL A O 1
ATOM 763 N N . VAL A 1 92 ? 10.799 -11.996 9.296 1.00 70.44 92 VAL A N 1
ATOM 764 C CA . VAL A 1 92 ? 10.114 -13.269 9.058 1.00 70.44 92 VAL A CA 1
ATOM 765 C C . VAL A 1 92 ? 10.381 -14.186 10.246 1.00 70.44 92 VAL A C 1
ATOM 767 O O . VAL A 1 92 ? 11.527 -14.553 10.507 1.00 70.44 92 VAL A O 1
ATOM 770 N N . LYS A 1 93 ? 9.329 -14.558 10.978 1.00 75.00 93 LYS A N 1
ATOM 771 C CA . LYS A 1 93 ? 9.384 -15.651 11.953 1.00 75.00 93 LYS A CA 1
ATOM 772 C C . LYS A 1 93 ? 8.759 -16.885 11.317 1.00 75.00 93 LYS A C 1
ATOM 774 O O . LYS A 1 93 ? 7.542 -16.953 11.191 1.00 75.00 93 LYS A O 1
ATOM 779 N N . ASN A 1 94 ? 9.585 -17.857 10.940 1.00 66.31 94 ASN A N 1
ATOM 780 C CA . ASN A 1 94 ? 9.080 -19.195 10.652 1.00 66.31 94 ASN A CA 1
ATOM 781 C C . ASN A 1 94 ? 8.659 -19.824 11.979 1.00 66.31 94 ASN A C 1
ATOM 783 O O . ASN A 1 94 ? 9.507 -20.153 12.807 1.00 66.31 94 ASN A O 1
ATOM 787 N N . ILE A 1 95 ? 7.353 -19.946 12.188 1.00 64.38 95 ILE A N 1
ATOM 788 C CA . ILE A 1 95 ? 6.812 -20.822 13.220 1.00 64.38 95 ILE A CA 1
ATOM 789 C C . ILE A 1 95 ? 6.791 -22.212 12.575 1.00 64.38 95 ILE A C 1
ATOM 791 O O . ILE A 1 95 ? 5.998 -22.442 11.663 1.00 64.38 95 ILE A O 1
ATOM 795 N N . ILE A 1 96 ? 7.754 -23.059 12.953 1.00 60.28 96 ILE A N 1
ATOM 796 C CA . ILE A 1 96 ? 7.805 -24.487 12.589 1.00 60.28 96 ILE A CA 1
ATOM 797 C C . ILE A 1 96 ? 6.898 -25.252 13.546 1.00 60.28 96 ILE A C 1
ATOM 799 O O . ILE A 1 96 ? 6.981 -24.955 14.761 1.00 60.28 96 ILE A O 1
#

Organism: Bacillus mycoides (NCBI:txid1405)

Radius of gyration: 14.37 Å; chains: 1; bounding box: 28×48×28 Å